Protein AF-A0A8J7NY39-F1 (afdb_monomer_lite)

Foldseek 3Di:
DPQDPVNVVVVVVVVVVVVVVVVVVVVVVVVVVPDDWPQPPPVPVPPDDPDDDPDDPCPVVLVVLCVVPNPCSVVVVVVVVVVVVVVVVCCVVVVDRDDTPPPPPD

InterPro domains:
  IPR034754 Gemini of Cajal bodies-associated protein 8 [PF15348] (1-106)
  IPR034754 Gemini of Cajal bodies-associated protein 8 [PTHR16238] (1-106)

Structure (mmCIF, N/CA/C/O backbone):
data_AF-A0A8J7NY39-F1
#
_entry.id   AF-A0A8J7NY39-F1
#
loop_
_atom_site.group_PDB
_atom_site.id
_atom_site.type_symbol
_atom_site.label_atom_id
_atom_site.label_alt_id
_atom_site.label_comp_id
_atom_site.label_asym_id
_atom_site.label_entity_id
_atom_site.label_seq_id
_atom_site.pdbx_PDB_ins_code
_atom_site.Cartn_x
_atom_site.Cartn_y
_atom_site.Cartn_z
_atom_site.occupancy
_atom_site.B_iso_or_equiv
_atom_site.auth_seq_id
_atom_site.auth_comp_id
_atom_site.auth_asym_id
_atom_site.auth_atom_id
_atom_site.pdbx_PDB_model_num
ATOM 1 N N . MET A 1 1 ? -39.048 -10.745 59.507 1.00 53.50 1 MET A N 1
ATOM 2 C CA . MET A 1 1 ? -39.262 -9.772 58.419 1.00 53.50 1 MET A CA 1
ATOM 3 C C . MET A 1 1 ? -40.271 -10.390 57.472 1.00 53.50 1 MET A C 1
ATOM 5 O O . MET A 1 1 ? -39.930 -11.356 56.801 1.00 53.50 1 MET A O 1
ATOM 9 N N . GLU A 1 2 ? -41.518 -9.930 57.503 1.00 69.00 2 GLU A N 1
ATOM 10 C CA . GLU A 1 2 ? -42.552 -10.398 56.577 1.00 69.00 2 GLU A CA 1
ATOM 11 C C . GLU A 1 2 ? -42.288 -9.739 55.224 1.00 69.00 2 GLU A C 1
ATOM 13 O O . GLU A 1 2 ? -42.350 -8.519 55.089 1.00 69.00 2 GLU A O 1
ATOM 18 N N . ILE A 1 3 ? -41.864 -10.538 54.247 1.00 72.00 3 ILE A N 1
ATOM 19 C CA . ILE A 1 3 ? -41.623 -10.055 52.889 1.00 72.00 3 ILE A CA 1
ATOM 20 C C . ILE A 1 3 ? -43.000 -9.846 52.267 1.00 72.00 3 ILE A C 1
ATOM 22 O O . ILE A 1 3 ? -43.726 -10.821 52.064 1.00 72.00 3 ILE A O 1
ATOM 26 N N . THR A 1 4 ? -43.364 -8.591 52.003 1.00 84.44 4 THR A N 1
ATOM 27 C CA . THR A 1 4 ? -44.624 -8.262 51.335 1.00 84.44 4 THR A CA 1
ATOM 28 C C . THR A 1 4 ? -44.666 -8.916 49.956 1.00 84.44 4 THR A C 1
ATOM 30 O O . THR A 1 4 ? -43.646 -9.101 49.286 1.00 84.44 4 THR A O 1
ATOM 33 N N . GLU A 1 5 ? -45.861 -9.314 49.537 1.00 81.62 5 GLU A N 1
ATOM 34 C CA . GLU A 1 5 ? -46.075 -10.086 48.311 1.00 81.62 5 GLU A CA 1
ATOM 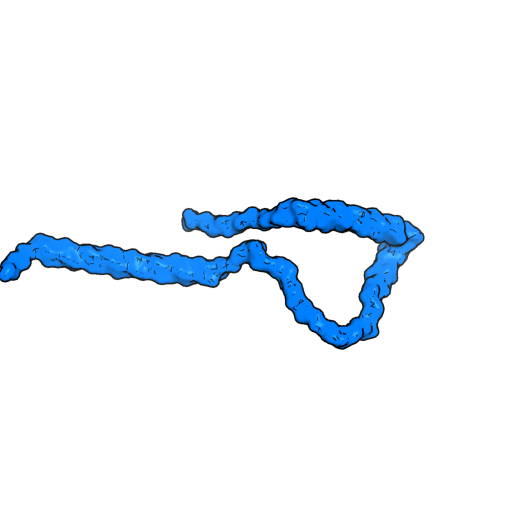35 C C . GLU A 1 5 ? -45.598 -9.325 47.059 1.00 81.62 5 GLU A C 1
ATOM 37 O O . GLU A 1 5 ? -45.004 -9.912 46.155 1.00 81.62 5 GLU A O 1
ATOM 42 N N . GLU A 1 6 ? -45.720 -7.998 47.086 1.00 83.38 6 GLU A N 1
ATOM 43 C CA . GLU A 1 6 ? -45.194 -7.066 46.082 1.00 83.38 6 GLU A CA 1
ATOM 44 C C . GLU A 1 6 ? -43.662 -7.121 45.968 1.00 83.38 6 GLU A C 1
ATOM 46 O O . GLU A 1 6 ? -43.112 -7.160 44.868 1.00 83.38 6 GLU A O 1
ATOM 51 N N . LEU A 1 7 ? -42.948 -7.200 47.097 1.00 85.88 7 LEU A N 1
ATOM 52 C CA . LEU A 1 7 ? -41.485 -7.292 47.106 1.00 85.88 7 LEU A CA 1
ATOM 53 C C . LEU A 1 7 ? -41.014 -8.623 46.501 1.00 85.88 7 LEU A C 1
ATOM 55 O O . LEU A 1 7 ? -39.994 -8.687 45.814 1.00 85.88 7 LEU A O 1
ATOM 59 N N . ARG A 1 8 ? -41.780 -9.695 46.734 1.00 85.25 8 ARG A N 1
ATOM 60 C CA . ARG A 1 8 ? -41.544 -11.021 46.146 1.00 85.25 8 ARG A CA 1
ATOM 61 C C . ARG A 1 8 ? -41.699 -11.007 44.626 1.00 85.25 8 ARG A C 1
ATOM 63 O O . ARG A 1 8 ? -40.866 -11.591 43.934 1.00 85.25 8 A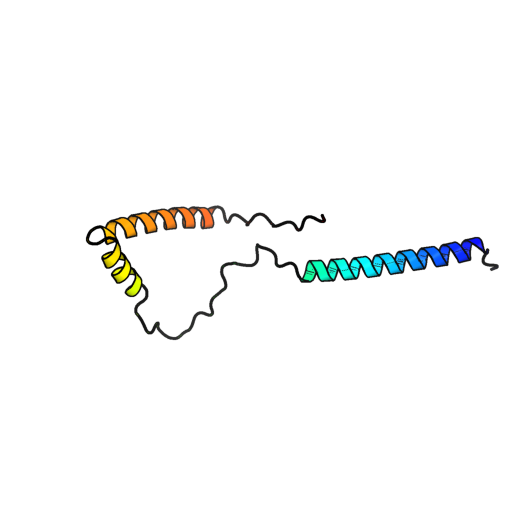RG A O 1
ATOM 70 N N . GLN A 1 9 ? -42.731 -10.336 44.118 1.00 87.50 9 GLN A N 1
ATOM 71 C CA . GLN A 1 9 ? -42.952 -10.166 42.679 1.00 87.50 9 GLN A CA 1
ATOM 72 C C . GLN A 1 9 ? -41.839 -9.327 42.042 1.00 87.50 9 GLN A C 1
ATOM 74 O O . GLN A 1 9 ? -41.269 -9.739 41.033 1.00 87.50 9 GLN A O 1
ATOM 79 N N . TYR A 1 10 ? -41.443 -8.228 42.690 1.00 89.94 10 TYR A N 1
ATOM 80 C CA . TYR A 1 10 ? -40.344 -7.382 42.227 1.00 89.94 10 TYR A CA 1
ATOM 81 C C . TYR A 1 10 ? -39.030 -8.162 42.097 1.00 89.94 10 TYR A C 1
ATOM 83 O O . TYR A 1 10 ? -38.351 -8.072 41.073 1.00 89.94 10 TYR A O 1
ATOM 91 N N . PHE A 1 11 ? -38.671 -8.986 43.087 1.00 90.38 11 PHE A N 1
ATOM 92 C CA . PHE A 1 11 ? -37.469 -9.820 42.987 1.00 90.38 11 PHE A CA 1
ATOM 93 C C . PHE A 1 11 ? -37.551 -10.841 41.848 1.00 90.38 11 PHE A C 1
ATOM 95 O O . PHE A 1 11 ? -36.555 -11.040 41.153 1.00 90.38 11 PHE A O 1
ATOM 102 N N . ALA A 1 12 ? -38.720 -11.441 41.609 1.00 89.75 12 ALA A N 1
ATOM 103 C CA . ALA A 1 12 ? -38.909 -12.374 40.500 1.00 89.75 12 ALA A CA 1
ATOM 104 C C . ALA A 1 12 ? -38.738 -11.692 39.129 1.00 89.75 12 ALA A C 1
ATOM 106 O O . ALA A 1 12 ? -38.082 -12.247 38.248 1.00 89.75 12 ALA A O 1
ATOM 107 N N . GLU A 1 13 ? -39.272 -10.482 38.948 1.00 90.38 13 GLU A N 1
ATOM 108 C CA . GLU A 1 13 ? -39.076 -9.696 37.720 1.00 90.38 13 GLU A CA 1
ATOM 109 C C . GLU A 1 13 ? -37.627 -9.233 37.550 1.00 90.38 13 GLU A C 1
ATOM 111 O O . GLU A 1 13 ? -37.063 -9.302 36.457 1.00 90.38 13 GLU A O 1
ATOM 116 N N . THR A 1 14 ? -36.988 -8.810 38.643 1.00 92.00 14 THR A N 1
ATOM 117 C CA . THR A 1 14 ? -35.596 -8.349 38.609 1.00 92.00 14 THR A CA 1
ATOM 118 C C . THR A 1 14 ? -34.651 -9.484 38.208 1.00 92.00 14 THR A C 1
ATOM 120 O O . THR A 1 14 ? -33.728 -9.264 37.421 1.00 92.00 14 THR A O 1
ATOM 123 N N . GLU A 1 15 ? -34.878 -10.699 38.715 1.00 91.81 15 GLU A N 1
ATOM 124 C CA . GLU A 1 15 ? -34.096 -11.879 38.334 1.00 91.81 15 GLU A CA 1
ATOM 125 C C . GLU A 1 15 ? -34.326 -12.263 36.865 1.00 91.81 15 GLU A C 1
ATOM 127 O O . GLU A 1 15 ? -33.351 -12.475 36.144 1.00 91.81 15 GLU A O 1
ATOM 132 N N . ARG A 1 16 ? -35.568 -12.217 36.361 1.00 92.31 16 ARG A N 1
ATOM 133 C CA . ARG A 1 16 ? -35.855 -12.448 34.930 1.00 92.31 16 ARG A CA 1
ATOM 134 C C . ARG A 1 16 ? -35.114 -11.466 34.022 1.00 92.31 16 ARG A C 1
ATOM 136 O O . ARG A 1 16 ? -34.412 -11.891 33.108 1.00 92.31 16 ARG A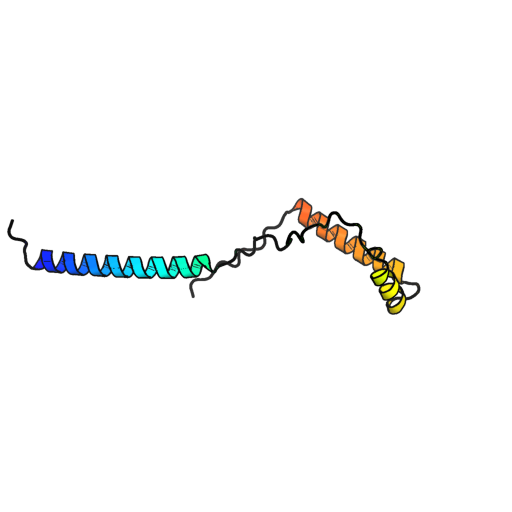 O 1
ATOM 143 N N . HIS A 1 17 ? -35.170 -10.167 34.316 1.00 93.50 17 HIS A N 1
ATOM 144 C CA . HIS A 1 17 ? -34.445 -9.158 33.535 1.00 93.50 17 HIS A CA 1
ATOM 145 C C . HIS A 1 17 ? -32.917 -9.313 33.628 1.00 93.50 17 HIS A C 1
ATOM 147 O O . HIS A 1 17 ? -32.190 -8.976 32.690 1.00 93.50 17 HIS A O 1
ATOM 153 N N . ARG A 1 18 ? -32.385 -9.807 34.755 1.00 92.56 18 ARG A N 1
ATOM 154 C CA . ARG A 1 18 ? -30.952 -10.127 34.884 1.00 92.56 18 ARG A CA 1
ATOM 155 C C . ARG A 1 18 ? -30.564 -11.311 34.008 1.00 92.56 18 ARG A C 1
ATOM 157 O O . ARG A 1 18 ? -29.526 -11.245 33.350 1.00 92.56 18 ARG A O 1
ATOM 164 N N . GLU A 1 19 ? -31.377 -12.360 33.983 1.00 93.06 19 GLU A N 1
ATOM 165 C CA . GLU A 1 19 ? -31.159 -13.525 33.124 1.00 93.06 19 GLU A CA 1
ATOM 166 C C . GLU A 1 19 ? -31.254 -13.171 31.636 1.00 93.06 19 GLU A C 1
ATOM 168 O O . GLU A 1 19 ? -30.395 -13.579 30.855 1.00 93.06 19 GLU A O 1
ATOM 173 N N . GLU A 1 20 ? -32.241 -12.368 31.239 1.00 92.69 20 GLU A N 1
ATOM 174 C CA . GLU A 1 20 ? -32.395 -11.891 29.859 1.00 92.69 20 GLU A CA 1
ATOM 175 C C . GLU A 1 20 ? -31.198 -11.052 29.408 1.00 92.69 20 GLU A C 1
ATOM 177 O O . GLU A 1 20 ? -30.637 -11.309 28.341 1.00 92.69 20 GLU A O 1
ATOM 182 N N . ARG A 1 21 ? -30.734 -10.113 30.246 1.00 90.38 21 ARG A N 1
ATOM 183 C CA . ARG A 1 21 ? -29.532 -9.324 29.936 1.00 90.38 21 ARG A CA 1
ATOM 184 C C . ARG A 1 21 ? -28.278 -10.182 29.822 1.00 90.38 21 ARG A C 1
ATOM 186 O O . ARG A 1 21 ? -27.464 -9.928 28.942 1.00 90.38 21 ARG A O 1
ATOM 193 N N . ARG A 1 22 ? -28.118 -11.205 30.668 1.00 93.69 22 ARG A N 1
ATOM 194 C CA . ARG A 1 22 ? -26.984 -12.141 30.568 1.00 93.69 22 ARG A CA 1
ATOM 195 C C . ARG A 1 22 ? -27.003 -12.918 29.253 1.00 93.69 22 ARG A C 1
ATOM 197 O O . ARG A 1 22 ? -25.965 -13.032 28.615 1.00 93.69 22 ARG A O 1
ATOM 204 N N . LYS A 1 23 ? -28.171 -13.409 28.826 1.00 93.44 23 LYS A N 1
ATOM 205 C CA . LYS A 1 23 ? -28.319 -14.113 27.540 1.00 93.44 23 LYS A CA 1
ATOM 206 C C . LYS A 1 23 ? -28.008 -13.199 26.355 1.00 93.44 23 LYS A C 1
ATOM 208 O O . LYS A 1 23 ? -27.320 -13.622 25.435 1.00 93.44 23 LYS A O 1
ATOM 213 N N . GLN A 1 24 ? -28.474 -11.948 26.393 1.00 88.38 24 GLN A N 1
ATOM 214 C CA . GLN A 1 24 ? -28.160 -10.956 25.359 1.00 88.38 24 GLN A CA 1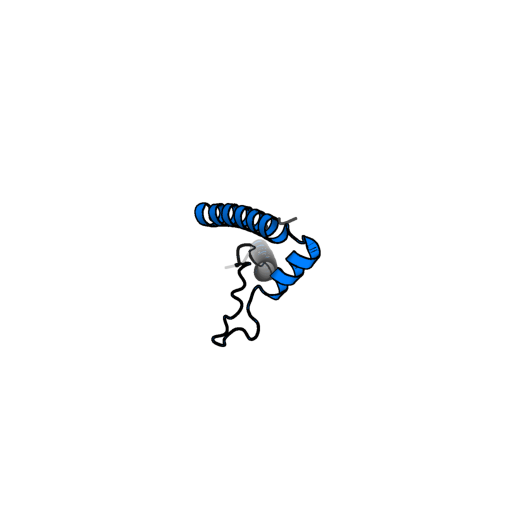
ATOM 215 C C . GLN A 1 24 ? -26.661 -10.650 25.295 1.00 88.38 24 GLN A C 1
ATOM 217 O O . GLN A 1 24 ? -26.105 -10.631 24.205 1.00 88.38 24 GLN A O 1
ATOM 222 N N . GLN A 1 25 ? -25.996 -10.477 26.442 1.00 86.88 25 GLN A N 1
ATOM 223 C CA . GLN A 1 25 ? -24.547 -10.250 26.493 1.00 86.88 25 GLN A CA 1
ATOM 224 C C . GLN A 1 25 ? -23.759 -11.418 25.897 1.00 86.88 25 GLN A C 1
ATOM 226 O O . GLN A 1 25 ? -22.863 -11.184 25.099 1.00 86.88 25 GLN A O 1
ATOM 231 N N . GLN A 1 26 ? -24.131 -12.661 26.217 1.00 89.25 26 GLN A N 1
ATOM 232 C CA . GLN A 1 26 ? -23.485 -13.848 25.642 1.00 89.25 26 GLN A CA 1
ATOM 233 C C . GLN A 1 26 ? -23.643 -13.900 24.117 1.00 89.25 26 GLN A C 1
ATOM 235 O O . GLN A 1 26 ? -22.670 -14.123 23.405 1.00 89.25 26 GLN A O 1
ATOM 240 N N . LEU A 1 27 ? -24.846 -13.621 23.606 1.00 87.00 27 LEU A N 1
ATOM 241 C CA . LEU A 1 27 ? -25.113 -13.548 22.166 1.00 87.00 27 LEU A CA 1
ATOM 242 C C . LEU A 1 27 ? -24.320 -12.426 21.478 1.00 87.00 27 LEU A C 1
ATOM 244 O O . LEU A 1 27 ? -23.800 -12.625 20.382 1.00 87.00 27 LEU A O 1
ATOM 248 N N . GLU A 1 28 ? -24.214 -11.251 22.104 1.00 83.75 28 GLU A N 1
ATOM 249 C CA . GLU A 1 28 ? -23.420 -10.136 21.577 1.00 83.75 28 GLU A CA 1
ATOM 250 C C . GLU A 1 28 ? -21.913 -10.436 21.604 1.00 83.75 28 GLU A C 1
ATOM 252 O O . GLU A 1 28 ? -21.213 -10.091 20.653 1.00 83.75 28 GLU A O 1
ATOM 257 N N . GLU A 1 29 ? -21.407 -11.094 22.649 1.00 84.88 29 GLU A N 1
ATOM 258 C CA . GLU A 1 29 ? -20.010 -11.531 22.752 1.00 84.88 29 GLU A CA 1
ATOM 259 C C . GLU A 1 29 ? -19.673 -12.591 21.699 1.00 84.88 29 GLU A C 1
ATOM 261 O O . GLU A 1 29 ? -18.634 -12.496 21.046 1.00 84.88 29 GLU A O 1
ATOM 266 N N . GLU A 1 30 ? -20.562 -13.559 21.467 1.00 82.38 30 GLU A N 1
ATOM 267 C CA . GLU A 1 30 ? -20.414 -14.546 20.393 1.00 82.38 30 GLU A CA 1
ATOM 268 C C . GLU A 1 30 ? -20.353 -13.862 19.020 1.00 82.38 30 GLU A C 1
ATOM 270 O O . GLU A 1 30 ? -19.444 -14.142 18.232 1.00 82.38 30 GLU A O 1
ATOM 275 N N . GLN A 1 31 ? -21.248 -12.902 18.758 1.00 76.88 31 GLN A N 1
ATOM 276 C CA . GLN A 1 31 ? -21.248 -12.108 17.523 1.00 76.88 31 GLN A CA 1
ATOM 277 C C . GLN A 1 31 ? -19.973 -11.264 17.364 1.00 76.88 31 GLN A C 1
ATOM 279 O O . GLN A 1 31 ? -19.418 -11.189 16.267 1.00 76.88 31 GLN A O 1
ATOM 284 N N . GLN A 1 32 ? -19.478 -10.653 18.443 1.00 73.25 32 GLN A N 1
ATOM 285 C CA . GLN A 1 32 ? -18.236 -9.875 18.436 1.00 73.25 32 GLN A CA 1
ATOM 286 C C . GLN A 1 32 ? -16.996 -10.761 18.274 1.00 73.25 32 GLN A C 1
ATOM 288 O O . GLN A 1 32 ? -16.052 -10.357 17.603 1.00 73.25 32 GLN A O 1
ATOM 293 N N . SER A 1 33 ? -16.995 -11.975 18.828 1.00 72.75 33 SER A N 1
ATOM 294 C CA . SER A 1 33 ? -15.881 -12.922 18.688 1.00 72.75 33 SER A CA 1
ATOM 295 C C . SER A 1 33 ? -15.684 -13.400 17.245 1.00 72.75 33 SER A C 1
ATOM 297 O O . SER A 1 33 ? -14.558 -13.654 16.820 1.00 72.75 33 SER A O 1
ATOM 299 N N . ALA A 1 34 ? -16.772 -13.486 16.472 1.00 70.31 34 ALA A N 1
ATOM 300 C CA . ALA A 1 34 ? -16.741 -13.846 15.059 1.00 70.31 34 ALA A CA 1
ATOM 301 C C . ALA A 1 34 ? -16.295 -12.682 14.154 1.00 70.31 34 ALA A C 1
ATOM 303 O O . ALA A 1 34 ? -15.947 -12.901 12.991 1.00 70.31 34 ALA A O 1
ATOM 304 N N . TYR A 1 35 ? -16.303 -11.447 14.664 1.00 70.00 35 TYR A N 1
ATOM 305 C CA . TYR A 1 35 ? -15.898 -10.271 13.909 1.00 70.00 35 TYR A CA 1
ATOM 306 C C . TYR A 1 35 ? -14.371 -10.194 13.809 1.00 70.00 35 TYR A C 1
ATOM 308 O O . TYR A 1 35 ? -13.659 -10.084 14.806 1.00 70.00 35 TYR A O 1
ATOM 316 N N . VAL A 1 36 ? -13.861 -10.209 12.578 1.00 66.19 36 VAL A N 1
ATOM 317 C CA . VAL A 1 36 ? -12.443 -9.987 12.285 1.00 66.19 36 VAL A CA 1
ATOM 318 C C . VAL A 1 36 ? -12.259 -8.507 11.949 1.00 66.19 36 VAL A C 1
ATOM 320 O O . VAL A 1 36 ? -12.800 -8.053 10.938 1.00 66.19 36 VAL A O 1
ATOM 323 N N . PRO A 1 37 ? -11.505 -7.734 12.752 1.00 66.00 37 PRO A N 1
ATOM 324 C CA . PRO A 1 37 ? -11.192 -6.352 12.417 1.00 66.00 37 PRO A CA 1
ATOM 325 C C . PRO A 1 37 ? -10.524 -6.265 11.042 1.00 66.00 37 PRO A C 1
ATOM 327 O O . PRO A 1 37 ? -9.548 -6.963 10.782 1.00 66.00 37 PRO A O 1
ATOM 330 N N . ALA A 1 38 ? -11.013 -5.378 10.172 1.00 60.28 38 ALA A N 1
ATOM 331 C CA . ALA A 1 38 ? -10.417 -5.138 8.850 1.00 60.28 38 ALA A CA 1
ATOM 332 C C . ALA A 1 38 ? -8.957 -4.637 8.924 1.00 60.28 38 ALA A C 1
ATOM 334 O O . ALA A 1 38 ? -8.212 -4.749 7.954 1.00 60.28 38 ALA A O 1
ATOM 335 N N . ASP A 1 39 ? -8.552 -4.129 10.091 1.00 59.59 39 ASP A N 1
ATOM 336 C CA . ASP A 1 39 ? -7.186 -3.711 10.404 1.00 59.59 39 ASP A CA 1
ATOM 337 C C . ASP A 1 39 ? -6.231 -4.885 10.674 1.00 59.59 39 ASP A C 1
ATOM 339 O O . ASP A 1 39 ? -5.029 -4.659 10.815 1.00 59.59 39 ASP A O 1
ATOM 343 N N . HIS A 1 40 ? -6.717 -6.133 10.759 1.00 57.75 40 HIS A N 1
ATOM 344 C CA . HIS A 1 40 ? -5.830 -7.287 10.887 1.00 57.75 40 HIS A CA 1
ATOM 345 C C . HIS A 1 40 ? -5.103 -7.536 9.563 1.00 57.75 40 HIS A C 1
ATOM 347 O O . HIS A 1 40 ? -5.585 -8.258 8.694 1.00 57.75 40 HIS A O 1
ATOM 353 N N . ASP A 1 41 ? -3.945 -6.881 9.446 1.00 56.88 41 ASP A N 1
ATOM 354 C CA . ASP A 1 41 ? -2.847 -7.091 8.507 1.00 56.88 41 ASP A CA 1
ATOM 355 C C . ASP A 1 41 ? -3.184 -8.033 7.345 1.00 56.88 41 ASP A C 1
ATOM 357 O O . ASP A 1 41 ? -2.833 -9.216 7.322 1.00 56.88 41 ASP A O 1
ATOM 361 N N . LEU A 1 42 ? -3.792 -7.456 6.303 1.00 52.22 42 LEU A N 1
ATOM 362 C CA . LEU A 1 42 ? -3.866 -8.065 4.970 1.00 52.22 42 LEU A CA 1
ATOM 363 C C . LEU A 1 42 ? -2.473 -8.430 4.429 1.00 52.22 42 LEU A C 1
ATOM 365 O O . LEU A 1 42 ? -2.345 -9.262 3.529 1.00 52.22 42 LEU A O 1
ATOM 369 N N . TYR A 1 43 ? -1.415 -7.882 5.032 1.00 53.50 43 TYR A N 1
ATOM 370 C CA . TYR A 1 43 ? -0.072 -8.438 4.997 1.00 53.50 43 TYR A CA 1
ATOM 371 C C . TYR A 1 43 ? -0.030 -9.737 5.796 1.00 53.50 43 TYR A C 1
ATOM 373 O O . TYR A 1 43 ? 0.641 -9.844 6.823 1.00 53.50 43 TYR A O 1
ATOM 381 N N . ARG A 1 44 ? -0.716 -10.769 5.293 1.00 52.97 44 ARG A N 1
ATOM 382 C CA . ARG A 1 44 ? -0.462 -12.142 5.705 1.00 52.97 44 ARG A CA 1
ATOM 383 C C . ARG A 1 44 ? 1.042 -12.320 5.595 1.00 52.97 44 ARG A C 1
ATOM 385 O O . ARG A 1 44 ? 1.579 -12.334 4.485 1.00 52.97 44 ARG A O 1
ATOM 392 N N . VAL A 1 45 ? 1.724 -12.410 6.735 1.00 55.47 45 VAL A N 1
ATOM 393 C CA . VAL A 1 45 ? 3.147 -12.725 6.792 1.00 55.47 45 VAL A CA 1
ATOM 394 C C . VAL A 1 45 ? 3.251 -14.153 6.284 1.00 55.47 45 VAL A C 1
ATOM 396 O O . VAL A 1 45 ? 3.183 -15.122 7.038 1.00 55.47 45 VAL A O 1
ATOM 399 N N . SER A 1 46 ? 3.305 -14.292 4.960 1.00 62.75 46 SER A N 1
ATOM 400 C CA . SER A 1 46 ? 3.607 -15.550 4.313 1.00 62.75 46 SER A CA 1
ATOM 401 C C . SER A 1 46 ? 4.920 -15.996 4.929 1.00 62.75 46 SER A C 1
ATOM 403 O O . SER A 1 46 ? 5.887 -15.226 4.943 1.00 62.75 46 SER A O 1
ATOM 405 N N . ARG A 1 47 ? 4.916 -17.178 5.555 1.00 66.50 47 ARG A N 1
ATOM 406 C CA . ARG A 1 47 ? 6.088 -17.697 6.260 1.00 66.50 47 ARG A CA 1
ATOM 407 C C . ARG A 1 47 ? 7.265 -17.639 5.295 1.00 66.50 47 ARG A C 1
ATOM 409 O O . ARG A 1 47 ? 7.283 -18.354 4.296 1.00 66.50 47 ARG A O 1
ATOM 416 N N . ARG A 1 48 ? 8.227 -16.760 5.577 1.00 68.75 48 ARG A N 1
ATOM 417 C CA . ARG A 1 48 ? 9.435 -16.629 4.766 1.00 68.75 48 ARG A CA 1
ATOM 418 C C . ARG A 1 48 ? 10.217 -17.930 4.920 1.00 68.75 48 ARG A C 1
ATOM 420 O O . ARG A 1 48 ? 10.597 -18.289 6.032 1.00 68.75 48 ARG A O 1
ATOM 427 N N . SER A 1 49 ? 10.413 -18.669 3.831 1.00 73.88 49 SER A N 1
ATOM 428 C CA . SER A 1 49 ? 11.287 -19.839 3.848 1.00 73.88 49 SER A CA 1
ATOM 429 C C . SER A 1 49 ? 12.741 -19.381 3.891 1.00 73.88 49 SER A C 1
ATOM 431 O O . SER A 1 49 ? 13.126 -18.492 3.138 1.00 73.88 49 SER A O 1
ATOM 433 N N . ALA A 1 50 ? 13.567 -20.030 4.710 1.00 80.06 50 ALA A N 1
ATOM 434 C CA . ALA A 1 50 ? 15.019 -19.835 4.673 1.00 80.06 50 ALA A CA 1
ATOM 435 C C . ALA A 1 50 ? 15.680 -20.498 3.446 1.00 80.06 50 ALA A C 1
ATOM 437 O O . ALA A 1 50 ? 16.867 -20.304 3.201 1.00 80.06 50 ALA A O 1
ATOM 438 N N . GLN A 1 51 ? 14.928 -21.301 2.684 1.00 84.38 51 GLN A N 1
ATOM 439 C CA . GLN A 1 51 ? 15.415 -21.915 1.452 1.00 84.38 51 GLN A CA 1
ATOM 440 C C . GLN A 1 51 ? 15.438 -20.904 0.297 1.00 84.38 51 GLN A C 1
ATOM 442 O O . GLN A 1 51 ? 14.520 -20.082 0.198 1.00 84.38 51 GLN A O 1
ATOM 447 N N . PRO A 1 52 ? 16.445 -20.983 -0.593 1.00 79.81 52 PRO A N 1
ATOM 448 C CA . PRO A 1 52 ? 16.500 -20.141 -1.777 1.00 79.81 52 PRO A CA 1
ATOM 449 C C . PRO A 1 52 ? 15.315 -20.437 -2.717 1.00 79.81 52 PRO A C 1
ATOM 451 O O . PRO A 1 52 ? 14.875 -21.590 -2.806 1.00 79.81 52 PRO A O 1
ATOM 454 N N . PRO A 1 53 ? 14.799 -19.426 -3.442 1.00 80.81 53 PRO A N 1
ATOM 455 C CA . PRO A 1 53 ? 13.802 -19.640 -4.484 1.00 80.81 53 PRO A CA 1
ATOM 456 C C . PRO A 1 53 ? 14.322 -20.634 -5.528 1.00 80.81 53 PRO A C 1
ATOM 458 O O . PRO A 1 53 ? 15.439 -20.488 -6.018 1.00 80.81 53 PRO A O 1
ATOM 461 N N . ARG A 1 54 ? 13.511 -21.645 -5.866 1.00 80.69 54 ARG A N 1
ATOM 462 C CA . ARG A 1 54 ? 13.854 -22.625 -6.915 1.00 80.69 54 ARG A CA 1
ATOM 463 C C . ARG A 1 54 ? 13.927 -21.983 -8.299 1.00 80.69 54 ARG A C 1
ATOM 465 O O . ARG A 1 54 ? 14.785 -22.344 -9.093 1.00 80.69 54 ARG A O 1
ATOM 472 N N . ASP A 1 55 ? 13.050 -21.014 -8.532 1.00 83.62 55 ASP A N 1
ATOM 473 C CA . ASP A 1 55 ? 12.984 -20.236 -9.760 1.00 83.62 55 ASP A CA 1
ATOM 474 C C . ASP A 1 55 ? 13.412 -18.802 -9.468 1.00 83.62 55 ASP A C 1
ATOM 476 O O . ASP A 1 55 ? 13.103 -18.257 -8.403 1.00 83.62 55 ASP A O 1
ATOM 480 N N . GLN A 1 56 ? 14.075 -18.165 -10.432 1.00 83.75 56 GLN A N 1
ATOM 481 C CA . GLN A 1 56 ? 14.414 -16.755 -10.316 1.00 83.75 56 GLN A CA 1
ATOM 482 C C . GLN A 1 56 ? 13.122 -15.915 -10.320 1.00 83.75 56 GLN A C 1
ATOM 484 O O . GLN A 1 56 ? 12.380 -15.913 -11.315 1.00 83.75 56 GLN A O 1
ATOM 489 N N . PRO A 1 57 ? 12.825 -15.198 -9.223 1.00 79.75 57 PRO A N 1
ATOM 490 C CA . PRO A 1 57 ? 11.607 -14.413 -9.127 1.00 79.75 57 PRO A CA 1
ATOM 491 C C . PRO A 1 57 ? 11.624 -13.302 -10.181 1.00 79.75 57 PRO A C 1
ATOM 493 O O . PRO A 1 57 ? 12.621 -12.608 -10.362 1.00 79.75 57 PRO A O 1
ATOM 496 N N . GLY A 1 58 ? 10.515 -13.163 -10.906 1.00 84.56 58 GLY A N 1
ATOM 497 C CA . GLY A 1 58 ? 10.350 -12.154 -11.956 1.00 84.56 58 GLY A CA 1
ATOM 498 C C . GLY A 1 58 ? 10.659 -12.622 -13.381 1.00 84.56 58 GLY A C 1
ATOM 499 O O . GLY A 1 58 ? 10.196 -11.970 -14.311 1.00 84.56 58 GLY A O 1
ATOM 500 N N . VAL A 1 59 ? 11.327 -13.766 -13.591 1.00 89.88 59 VAL A N 1
ATOM 501 C CA . VAL A 1 59 ? 11.610 -14.264 -14.957 1.00 89.88 59 VAL A CA 1
ATOM 502 C C . VAL A 1 59 ? 10.325 -14.592 -15.715 1.00 89.88 59 VAL A C 1
ATOM 504 O O . VAL A 1 59 ? 10.159 -14.160 -16.853 1.00 89.88 59 VAL A O 1
ATOM 507 N N . ARG A 1 60 ? 9.378 -15.287 -15.072 1.00 90.94 60 ARG A N 1
ATOM 508 C CA . ARG A 1 60 ? 8.073 -15.608 -15.680 1.00 90.94 60 ARG A CA 1
ATOM 509 C C . ARG A 1 60 ? 7.310 -14.344 -16.079 1.00 90.94 60 ARG A C 1
ATOM 511 O O . ARG A 1 60 ? 6.917 -14.213 -17.231 1.00 90.94 60 ARG A O 1
ATOM 518 N N . ARG A 1 61 ? 7.218 -13.375 -15.160 1.00 91.19 61 ARG A N 1
ATOM 519 C CA . ARG A 1 61 ? 6.576 -12.077 -15.416 1.00 91.19 61 ARG A CA 1
ATOM 520 C C . ARG A 1 61 ? 7.256 -11.329 -16.565 1.00 91.19 61 ARG A C 1
ATOM 522 O O . ARG A 1 61 ? 6.568 -10.776 -17.408 1.00 91.19 61 ARG A O 1
ATOM 529 N N . GLY A 1 62 ? 8.588 -11.328 -16.633 1.00 91.81 62 GLY A N 1
ATOM 530 C CA . GLY A 1 62 ? 9.320 -10.682 -17.726 1.00 91.81 62 GLY A CA 1
ATOM 531 C C . GLY A 1 62 ? 9.023 -11.306 -19.094 1.00 91.81 62 GLY A C 1
ATOM 532 O O . GLY A 1 62 ? 8.846 -10.584 -20.074 1.00 91.81 62 GLY A O 1
ATOM 533 N N . ILE A 1 63 ? 8.911 -12.638 -19.160 1.00 94.69 63 ILE A N 1
ATOM 534 C CA . ILE A 1 63 ? 8.516 -13.352 -20.383 1.00 94.69 63 ILE A CA 1
ATOM 535 C C . ILE A 1 63 ? 7.076 -12.994 -20.767 1.00 94.69 63 ILE A C 1
ATOM 537 O O . ILE A 1 63 ? 6.831 -12.635 -21.914 1.00 94.69 63 ILE A O 1
ATOM 541 N N . GLU A 1 64 ? 6.143 -13.026 -19.815 1.00 95.44 64 GLU A N 1
ATOM 542 C CA . GLU A 1 64 ? 4.740 -12.647 -20.034 1.00 95.44 64 GLU A CA 1
ATOM 543 C C . GLU A 1 64 ? 4.610 -11.201 -20.528 1.00 95.44 64 GLU A C 1
ATOM 545 O O . GLU A 1 64 ? 3.922 -10.947 -21.513 1.00 95.44 64 GLU A O 1
ATOM 550 N N . MET A 1 65 ? 5.333 -10.256 -19.920 1.00 95.88 65 MET A N 1
ATOM 551 C CA . MET A 1 65 ? 5.344 -8.861 -20.368 1.00 95.88 65 MET A CA 1
ATOM 552 C C . MET A 1 65 ? 5.885 -8.719 -21.788 1.00 95.88 65 MET A C 1
ATOM 554 O O . MET A 1 65 ? 5.344 -7.936 -22.563 1.00 95.88 65 MET A O 1
ATOM 558 N N . LYS A 1 66 ? 6.914 -9.488 -22.159 1.00 96.19 66 LYS A N 1
ATOM 559 C CA . LYS A 1 66 ? 7.446 -9.481 -23.526 1.00 96.19 66 LYS A CA 1
ATOM 560 C C . LYS A 1 66 ? 6.459 -10.080 -24.532 1.00 96.19 66 LYS A C 1
ATOM 562 O O . LYS A 1 66 ? 6.392 -9.601 -25.658 1.00 96.19 66 LYS A O 1
ATOM 567 N N . ILE A 1 67 ? 5.684 -11.091 -24.134 1.00 97.38 67 ILE A N 1
ATOM 568 C CA . ILE A 1 67 ? 4.615 -11.671 -24.964 1.00 97.38 67 ILE A CA 1
ATOM 569 C C . ILE A 1 67 ? 3.476 -10.662 -25.165 1.00 97.38 67 ILE A C 1
ATOM 571 O O . ILE A 1 67 ? 2.979 -10.527 -26.278 1.00 97.38 67 ILE A O 1
ATOM 575 N N . LEU A 1 68 ? 3.073 -9.950 -24.109 1.00 97.31 68 LEU A N 1
ATOM 576 C CA . LEU A 1 68 ? 1.941 -9.018 -24.144 1.00 97.31 68 LEU A CA 1
ATOM 577 C C . LEU A 1 68 ? 2.274 -7.682 -24.818 1.00 97.31 68 LEU A C 1
ATOM 579 O O . LEU A 1 68 ? 1.463 -7.157 -25.575 1.00 97.31 68 LEU A O 1
ATOM 583 N N . TYR A 1 69 ? 3.450 -7.126 -24.523 1.00 97.06 69 TYR A N 1
ATOM 584 C CA . TYR A 1 69 ? 3.801 -5.741 -24.852 1.00 97.06 69 TYR A CA 1
ATOM 585 C C . TYR A 1 69 ? 5.008 -5.613 -25.792 1.00 97.06 69 TYR A C 1
ATOM 587 O O . TYR A 1 69 ? 5.356 -4.504 -26.189 1.00 97.06 69 TYR A O 1
ATOM 595 N N . GLY A 1 70 ? 5.658 -6.721 -26.165 1.00 96.44 70 GLY A N 1
ATOM 596 C CA . GLY A 1 70 ? 6.747 -6.720 -27.143 1.00 96.44 70 GLY A CA 1
ATOM 597 C C . GLY A 1 70 ? 7.925 -5.830 -26.735 1.00 96.44 70 GLY A C 1
ATOM 598 O O . GLY A 1 70 ? 8.489 -5.983 -25.650 1.00 96.44 70 GLY A O 1
ATOM 599 N N . GLU A 1 71 ? 8.312 -4.910 -27.622 1.00 96.75 71 GLU A N 1
ATOM 600 C CA . GLU A 1 71 ? 9.419 -3.964 -27.409 1.00 96.75 71 GLU A CA 1
ATOM 601 C C . GLU A 1 71 ? 9.107 -2.920 -26.325 1.00 96.75 71 GLU A C 1
ATOM 603 O O . GLU A 1 71 ? 10.004 -2.493 -25.597 1.00 96.75 71 GLU A O 1
ATOM 608 N N . ASP A 1 72 ? 7.828 -2.581 -26.138 1.00 97.19 72 ASP A N 1
ATOM 609 C CA . ASP A 1 72 ? 7.376 -1.605 -25.143 1.00 97.19 72 ASP A CA 1
ATOM 610 C C . ASP A 1 72 ? 7.276 -2.187 -23.723 1.00 97.19 72 ASP A C 1
ATOM 612 O O . ASP A 1 72 ? 6.989 -1.456 -22.771 1.00 97.19 72 ASP A O 1
ATOM 616 N N . ALA A 1 73 ? 7.557 -3.480 -23.534 1.00 97.00 73 ALA A N 1
ATOM 617 C CA . ALA A 1 73 ? 7.458 -4.148 -22.236 1.00 97.00 73 ALA A CA 1
ATOM 618 C C . ALA A 1 73 ? 8.232 -3.415 -21.126 1.00 97.00 73 ALA A C 1
ATOM 620 O O . ALA A 1 73 ? 7.696 -3.198 -20.040 1.00 97.00 73 ALA A O 1
ATOM 621 N N . ALA A 1 74 ? 9.458 -2.962 -21.408 1.00 95.94 74 ALA A N 1
ATOM 622 C CA . ALA A 1 74 ? 10.272 -2.229 -20.438 1.00 95.94 74 ALA A CA 1
ATOM 623 C C . ALA A 1 74 ? 9.659 -0.868 -20.065 1.00 95.94 74 ALA A C 1
ATOM 625 O O . ALA A 1 74 ? 9.704 -0.456 -18.904 1.00 95.94 74 ALA A O 1
ATOM 626 N N . LYS A 1 75 ? 9.050 -0.181 -21.038 1.00 97.69 75 LYS A N 1
ATOM 627 C CA . LYS A 1 75 ? 8.382 1.106 -20.826 1.00 97.69 75 LYS A CA 1
ATOM 628 C C . LYS A 1 75 ? 7.157 0.936 -19.933 1.00 97.69 75 LYS A C 1
ATOM 630 O O . LYS A 1 75 ? 7.032 1.654 -18.943 1.00 97.69 75 LYS A O 1
ATOM 635 N N . ILE A 1 76 ? 6.300 -0.041 -20.234 1.00 97.12 76 ILE A N 1
ATOM 636 C CA . ILE A 1 76 ? 5.111 -0.348 -19.427 1.00 97.12 76 ILE A CA 1
ATOM 637 C C . ILE A 1 76 ? 5.513 -0.769 -18.011 1.00 97.12 76 ILE A C 1
ATOM 639 O O . ILE A 1 76 ? 4.976 -0.238 -17.042 1.00 97.12 76 ILE A O 1
ATOM 643 N N . GLN A 1 77 ? 6.530 -1.625 -17.873 1.00 95.88 77 GLN A N 1
ATOM 644 C CA . GLN A 1 77 ? 7.042 -2.028 -16.562 1.00 95.88 77 GLN A CA 1
ATOM 645 C C . GLN A 1 77 ? 7.539 -0.834 -15.743 1.00 95.88 77 GLN A C 1
ATOM 647 O O . GLN A 1 77 ? 7.284 -0.757 -14.539 1.00 95.88 77 GLN A O 1
ATOM 652 N N . GLY A 1 78 ? 8.227 0.110 -16.387 1.00 96.94 78 GLY A N 1
ATOM 653 C CA . GLY A 1 78 ? 8.666 1.350 -15.754 1.00 96.94 78 GLY A CA 1
ATOM 654 C C . GLY A 1 78 ? 7.494 2.203 -15.269 1.00 96.94 78 GLY A C 1
ATOM 655 O O . GLY A 1 78 ? 7.521 2.691 -14.139 1.00 96.94 78 GLY A O 1
ATOM 656 N N . MET A 1 79 ? 6.441 2.335 -16.080 1.00 98.12 79 MET A N 1
ATOM 657 C CA . MET A 1 79 ? 5.234 3.087 -15.718 1.00 98.12 79 MET A CA 1
ATOM 658 C C . MET A 1 79 ? 4.491 2.440 -14.542 1.00 98.12 79 MET A C 1
ATOM 660 O O . MET A 1 79 ? 4.193 3.127 -13.566 1.00 98.12 79 MET A O 1
ATOM 664 N N . GLU A 1 80 ? 4.266 1.124 -14.582 1.00 96.62 80 GLU A N 1
ATOM 665 C CA . GLU A 1 80 ? 3.659 0.367 -13.476 1.00 96.62 80 GLU A CA 1
ATOM 666 C C . GLU A 1 80 ? 4.460 0.534 -12.180 1.00 96.62 80 GLU A C 1
ATOM 668 O O . GLU A 1 80 ? 3.897 0.795 -11.118 1.00 96.62 80 GLU A O 1
ATOM 673 N N . THR A 1 81 ? 5.790 0.442 -12.272 1.00 96.88 81 THR A N 1
ATOM 674 C CA . THR A 1 81 ? 6.677 0.586 -11.112 1.00 96.88 81 THR A CA 1
ATOM 675 C C . THR A 1 81 ? 6.609 2.000 -10.539 1.00 96.88 81 THR A C 1
ATOM 677 O O . THR A 1 81 ? 6.517 2.159 -9.326 1.00 96.88 81 THR A O 1
ATOM 680 N N . ALA A 1 82 ? 6.596 3.039 -11.377 1.00 98.06 82 ALA A N 1
ATOM 681 C CA . ALA A 1 82 ? 6.462 4.420 -10.914 1.00 98.06 82 ALA A CA 1
ATOM 682 C C . ALA A 1 82 ? 5.111 4.675 -10.218 1.00 98.06 82 ALA A C 1
ATOM 684 O O . ALA A 1 82 ? 5.059 5.360 -9.191 1.00 98.06 82 ALA A O 1
ATOM 685 N N . MET A 1 83 ? 4.025 4.097 -10.742 1.00 97.06 83 MET A N 1
ATOM 686 C CA . MET A 1 83 ? 2.703 4.165 -10.112 1.00 97.06 83 MET A CA 1
ATOM 687 C C . MET A 1 83 ? 2.697 3.463 -8.753 1.00 97.06 83 MET A C 1
ATOM 689 O O . MET A 1 83 ? 2.258 4.059 -7.768 1.00 97.06 83 MET A O 1
ATOM 693 N N . GLN A 1 84 ? 3.248 2.247 -8.679 1.00 95.56 84 GLN A N 1
ATOM 694 C CA . GLN A 1 84 ? 3.337 1.490 -7.432 1.00 95.56 84 GLN A CA 1
ATOM 695 C C . GLN A 1 84 ? 4.194 2.216 -6.390 1.00 95.56 84 GLN A C 1
ATOM 697 O O . GLN A 1 84 ? 3.752 2.388 -5.263 1.00 95.56 84 GLN A O 1
ATOM 702 N N . LEU A 1 85 ? 5.358 2.753 -6.771 1.00 96.69 85 LEU A N 1
ATOM 703 C CA . LEU A 1 85 ? 6.211 3.536 -5.868 1.00 96.69 85 LEU A CA 1
ATOM 704 C C . LEU A 1 85 ? 5.495 4.770 -5.311 1.00 96.69 85 LEU A C 1
ATOM 706 O O . LEU A 1 85 ? 5.683 5.139 -4.153 1.00 96.69 85 LEU A O 1
ATOM 710 N N . THR A 1 86 ? 4.672 5.426 -6.130 1.00 96.19 86 THR A N 1
ATOM 711 C CA . THR A 1 86 ? 3.886 6.584 -5.687 1.00 96.19 86 THR A CA 1
ATOM 712 C C . THR A 1 86 ? 2.805 6.168 -4.691 1.00 96.19 86 THR A C 1
ATOM 714 O O . THR A 1 86 ? 2.565 6.874 -3.709 1.00 96.19 86 THR A O 1
ATOM 717 N N . PHE A 1 87 ? 2.161 5.025 -4.927 1.00 92.81 87 PHE A N 1
ATOM 718 C CA . PHE A 1 87 ? 1.204 4.438 -3.998 1.00 92.81 87 PHE A CA 1
ATOM 719 C C . PHE A 1 87 ? 1.878 4.058 -2.673 1.00 92.81 87 PHE A C 1
ATOM 721 O O . PHE A 1 87 ? 1.476 4.574 -1.631 1.00 92.81 87 PHE A O 1
ATOM 728 N N . ASP A 1 88 ? 2.953 3.269 -2.726 1.00 92.19 88 ASP A N 1
ATOM 729 C CA . ASP A 1 88 ? 3.704 2.798 -1.559 1.00 92.19 88 ASP A CA 1
ATOM 730 C C . ASP A 1 88 ? 4.200 3.980 -0.719 1.00 92.19 88 ASP A C 1
ATOM 732 O O . ASP A 1 88 ? 3.972 4.025 0.486 1.00 92.19 88 ASP A O 1
ATOM 736 N N . ARG A 1 89 ? 4.742 5.027 -1.360 1.00 94.25 89 ARG A N 1
ATOM 737 C CA . ARG A 1 89 ? 5.144 6.266 -0.678 1.00 94.25 89 ARG A CA 1
ATOM 738 C C . ARG A 1 89 ? 3.994 6.897 0.107 1.00 94.25 89 ARG A C 1
ATOM 740 O O . ARG A 1 89 ? 4.200 7.382 1.217 1.00 94.25 89 ARG A O 1
ATOM 747 N N . ASN A 1 90 ? 2.795 6.954 -0.466 1.00 89.94 90 ASN A N 1
ATOM 748 C CA . ASN A 1 90 ? 1.638 7.526 0.220 1.00 89.94 90 ASN A CA 1
ATOM 749 C C . ASN A 1 90 ? 1.155 6.630 1.366 1.00 89.94 90 ASN A C 1
ATOM 751 O O . ASN A 1 9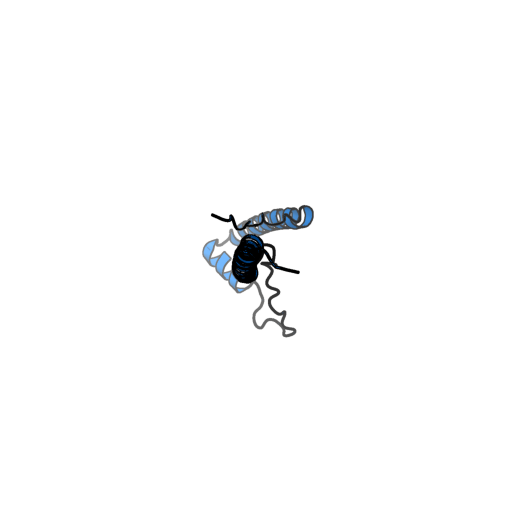0 ? 0.762 7.158 2.408 1.00 89.94 90 ASN A O 1
ATOM 755 N N . CYS A 1 91 ? 1.199 5.309 1.189 1.00 86.00 91 CYS A N 1
ATOM 756 C CA . CYS A 1 91 ? 0.887 4.337 2.232 1.00 86.00 91 CYS A CA 1
ATOM 757 C C . CYS A 1 91 ? 1.873 4.426 3.401 1.00 86.00 91 CYS A C 1
ATOM 759 O O . CYS A 1 91 ? 1.429 4.507 4.541 1.00 86.00 91 CYS A O 1
ATOM 761 N N . ASP A 1 92 ? 3.175 4.510 3.133 1.00 86.94 92 ASP A N 1
ATOM 762 C CA . ASP A 1 92 ? 4.217 4.622 4.158 1.00 86.94 92 ASP A CA 1
ATOM 763 C C . ASP A 1 92 ? 4.131 5.944 4.925 1.00 86.94 92 ASP A C 1
ATOM 765 O O . ASP A 1 92 ? 4.275 5.970 6.146 1.00 86.94 92 ASP A O 1
ATOM 769 N N . LEU A 1 93 ? 3.873 7.053 4.218 1.00 90.31 93 LEU A N 1
ATOM 770 C CA . LEU A 1 93 ? 3.790 8.381 4.831 1.00 90.31 93 LEU A CA 1
ATOM 771 C C . LEU A 1 93 ? 2.524 8.570 5.664 1.00 90.31 93 LEU A C 1
ATOM 773 O O . LEU A 1 93 ? 2.577 9.178 6.730 1.00 90.31 93 LEU A O 1
ATOM 777 N N . LYS A 1 94 ? 1.372 8.135 5.145 1.00 86.75 94 LYS A N 1
ATOM 778 C CA . LYS A 1 94 ? 0.075 8.407 5.778 1.00 86.75 94 LYS A CA 1
ATOM 779 C C . LYS A 1 94 ? -0.389 7.276 6.684 1.00 86.75 94 LYS A C 1
ATOM 781 O O . LYS A 1 94 ? -1.244 7.536 7.523 1.00 86.75 94 LYS A O 1
ATOM 786 N N . GLN A 1 95 ? 0.123 6.058 6.482 1.00 82.19 95 GLN A N 1
ATOM 787 C CA . GLN A 1 95 ? -0.335 4.816 7.116 1.00 82.19 95 GLN A CA 1
ATOM 788 C C . GLN A 1 95 ? -1.856 4.809 7.307 1.00 82.19 95 GLN A C 1
ATOM 790 O O . GLN A 1 95 ? -2.339 4.737 8.442 1.00 82.19 95 GLN A O 1
ATOM 795 N N . PRO A 1 96 ? -2.627 4.999 6.213 1.00 75.44 96 PRO A N 1
ATOM 796 C CA . PRO A 1 96 ? -4.062 5.158 6.330 1.00 75.44 96 PRO A CA 1
ATOM 797 C C . PRO A 1 96 ? -4.631 3.880 6.937 1.00 75.44 96 PRO A C 1
ATOM 799 O O . PRO A 1 96 ? -4.484 2.797 6.372 1.00 75.44 96 PRO A O 1
ATOM 802 N N . LYS A 1 97 ? -5.272 4.010 8.098 1.00 71.50 97 LYS A N 1
ATOM 803 C CA . LYS A 1 97 ? -6.061 2.915 8.653 1.00 71.50 97 LYS A CA 1
ATOM 804 C C . LYS A 1 97 ? -7.225 2.676 7.708 1.00 71.50 97 LYS A C 1
ATOM 806 O O . LYS A 1 97 ? -7.863 3.640 7.266 1.00 71.50 97 LYS A O 1
ATOM 811 N N . TYR A 1 98 ? -7.480 1.416 7.377 1.00 67.31 98 TYR A N 1
ATOM 812 C CA . TYR A 1 98 ? -8.697 1.094 6.656 1.00 67.31 98 TYR A CA 1
ATOM 813 C C . TYR A 1 98 ? -9.860 1.557 7.526 1.00 67.31 98 TYR A C 1
ATOM 815 O O . TYR A 1 98 ? -9.830 1.430 8.750 1.00 67.31 98 TYR A O 1
ATOM 823 N N . TRP A 1 99 ? -10.852 2.200 6.911 1.00 65.12 99 TRP A N 1
ATOM 824 C CA . TRP A 1 99 ? -12.016 2.617 7.677 1.00 65.12 99 TRP A CA 1
ATOM 825 C C . TRP A 1 99 ? -12.607 1.362 8.326 1.00 65.12 99 TRP A C 1
ATOM 827 O O . TRP A 1 99 ? -12.819 0.379 7.605 1.00 65.12 99 TRP A O 1
ATOM 837 N N . PRO A 1 100 ? -12.836 1.341 9.652 1.00 60.81 100 PRO A N 1
ATOM 838 C CA . PRO A 1 100 ? -13.404 0.166 10.274 1.00 60.81 100 PRO A CA 1
ATOM 839 C C . PRO A 1 100 ? -14.738 -0.112 9.589 1.00 60.81 100 PRO A C 1
ATOM 841 O O . PRO A 1 100 ? -15.579 0.781 9.447 1.00 60.81 100 PRO A O 1
ATOM 844 N N . VAL A 1 101 ? -14.933 -1.356 9.155 1.00 60.22 101 VAL A N 1
ATOM 845 C CA . VAL A 1 101 ? -16.262 -1.865 8.818 1.00 60.22 101 VAL A CA 1
ATOM 846 C C . VAL A 1 101 ? -17.006 -1.955 10.145 1.00 60.22 101 VAL A C 1
ATOM 848 O O . VAL A 1 101 ? -17.098 -3.020 10.733 1.00 60.22 101 VAL A O 1
ATOM 851 N N . ILE A 1 102 ? -17.437 -0.813 10.691 1.00 65.44 102 ILE A N 1
ATOM 852 C CA . ILE A 1 102 ? -18.166 -0.770 11.955 1.00 65.44 102 ILE A CA 1
ATOM 853 C C . ILE A 1 102 ? -19.380 -1.673 11.747 1.00 65.44 102 ILE A C 1
ATOM 855 O O . ILE A 1 102 ? -20.184 -1.367 10.861 1.00 65.44 102 ILE A O 1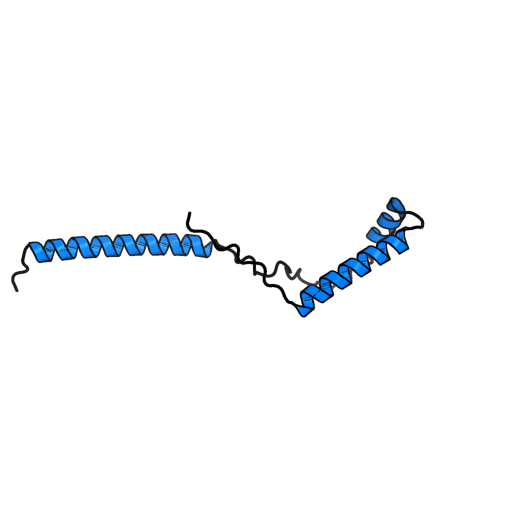
ATOM 859 N N . PRO A 1 103 ? -19.509 -2.786 12.491 1.00 60.12 103 PRO A N 1
ATOM 860 C CA . PRO A 1 103 ? -20.688 -3.618 12.380 1.00 60.12 103 PRO A CA 1
ATOM 861 C C . PRO A 1 103 ? -21.871 -2.755 12.817 1.00 60.12 103 PRO A C 1
ATOM 863 O O . PRO A 1 103 ? -22.024 -2.416 13.991 1.00 60.12 103 PRO A O 1
ATOM 866 N N . LEU A 1 104 ? -22.660 -2.309 11.840 1.00 62.78 104 LEU A N 1
ATOM 867 C CA . LEU A 1 104 ? -23.895 -1.595 12.105 1.00 62.78 104 LEU A CA 1
ATOM 868 C C . LEU A 1 104 ? -24.847 -2.614 12.731 1.00 62.78 104 LEU A C 1
ATOM 870 O O . LEU A 1 104 ? -25.148 -3.633 12.112 1.00 62.78 104 LEU A O 1
ATOM 874 N N . LYS A 1 105 ? -25.292 -2.349 13.963 1.00 63.25 105 LYS A N 1
ATOM 875 C CA . LYS A 1 105 ? -26.419 -3.064 14.570 1.00 63.25 105 LYS A CA 1
ATOM 876 C C . LYS A 1 105 ? -27.683 -2.646 13.798 1.00 63.25 105 LYS A C 1
ATOM 878 O O . LYS A 1 105 ? -28.290 -1.637 14.151 1.00 63.25 105 LYS A O 1
ATOM 883 N N . LEU A 1 106 ? -27.980 -3.331 12.690 1.00 58.78 106 LEU A N 1
ATOM 884 C CA . LEU A 1 106 ? -29.234 -3.207 11.934 1.00 58.78 106 LEU A CA 1
ATOM 885 C C . LEU A 1 106 ? -30.294 -4.143 12.514 1.00 58.78 106 LEU A C 1
ATOM 887 O O . LEU A 1 106 ? -29.931 -5.296 12.836 1.00 58.78 106 LEU A O 1
#

pLDDT: mean 82.46, std 13.61, range [52.22, 98.12]

Sequence (106 aa):
MEITEELRQYFAETERHREERRKQQQLEEEQQSAYVPADHDLYRVSRRSAQPPRDQPGVRRGIEMKILYGEDAAKIQGMETAMQLTFDRNCDLKQPKYWPVIPLKL

Secondary structure (DSSP, 8-state):
----HHHHHHHHHHHHHHHHHHHHHHHHHHHHHT---TTS-SS------SSPPSS-TTHHHHHHHHHHHGGGHHHHHHHHHHHHHHHHHHHHHH-PPPPP------

Radius of gyration: 29.74 Å; chains: 1; bounding box: 63×31×86 Å

Organism: Atractosteus spatula (NCBI:txid7917)